Protein AF-A0A820NN41-F1 (afdb_monomer_lite)

Foldseek 3Di:
DCVVVDLDDDDDAQVPQQDPVRDGDDDDKPVSCPPPPDDDDDDDDDDPVRNCVPVVDPDPPPPDDPPDPDDDDDPDDDDDDDKDKAKWFQDPVRDTDRPQKMFDPVDDPVDTDIDGPDDGDMDMDIDD

pLDDT: mean 81.38, std 12.26, range [47.91, 96.69]

Secondary structure (DSSP, 8-state):
-GGGG--------HHHH--TTS-------TTTTTT-S-------PPPHHHHHHHHS-TT----------S----SS-------EEEEEEE-TTS-EE-TTEEE-TT--SS---EEES--S-EEEEEE-

Organism: NCBI:txid433720

Sequence (128 aa):
SSINLIDGWTLFCPSTNLTNETIYKYFVNNQQTSGHQSLIFGLRELNSTEINSFCSNNNNTNNDLPIIDEKFNFTSNYQLRIYTSGCYYLDQNNQYKSDGVIVGPLTNHYETECLSTHLTSFAGGIIN

Structure (mmCIF, N/CA/C/O backbone):
data_AF-A0A820NN41-F1
#
_entry.id   AF-A0A820NN41-F1
#
loop_
_atom_site.group_PDB
_atom_site.id
_atom_site.type_symbol
_atom_site.label_atom_id
_atom_site.label_alt_id
_atom_site.label_comp_id
_atom_site.label_asym_id
_atom_site.label_entity_id
_atom_site.label_seq_id
_atom_site.pdbx_PDB_ins_code
_atom_site.Cartn_x
_atom_site.Cartn_y
_atom_site.Cartn_z
_atom_site.occupancy
_atom_site.B_iso_or_equiv
_atom_site.auth_seq_id
_atom_site.auth_comp_id
_atom_site.auth_asym_id
_atom_site.auth_atom_id
_atom_site.pdbx_PDB_model_num
ATOM 1 N N . SER A 1 1 ? 9.990 21.764 -9.601 1.00 49.69 1 SER A N 1
ATOM 2 C CA . SER A 1 1 ? 10.045 20.386 -10.116 1.00 49.69 1 SER A CA 1
ATOM 3 C C . SER A 1 1 ? 8.879 19.617 -9.519 1.00 49.69 1 SER A C 1
ATOM 5 O O . SER A 1 1 ? 8.681 19.736 -8.314 1.00 49.69 1 SER A O 1
ATOM 7 N N . SER A 1 2 ? 8.090 18.914 -10.337 1.00 58.53 2 SER A N 1
ATOM 8 C CA . SER A 1 2 ? 6.889 18.130 -9.965 1.00 58.53 2 SER A CA 1
ATOM 9 C C . SER A 1 2 ? 7.183 16.979 -8.990 1.00 58.53 2 SER A C 1
ATOM 11 O O . SER A 1 2 ? 6.301 16.537 -8.264 1.00 58.53 2 SER A O 1
ATOM 13 N N . ILE A 1 3 ? 8.446 16.561 -8.906 1.00 56.19 3 ILE A N 1
ATOM 14 C CA . ILE A 1 3 ? 8.947 15.469 -8.058 1.00 56.19 3 ILE A CA 1
ATOM 15 C C . ILE A 1 3 ? 8.761 15.736 -6.552 1.00 56.19 3 ILE A C 1
ATOM 17 O O . ILE A 1 3 ? 8.553 14.803 -5.786 1.00 56.19 3 ILE A O 1
ATOM 21 N N . ASN A 1 4 ? 8.759 17.004 -6.122 1.00 58.38 4 ASN A N 1
ATOM 22 C CA . ASN A 1 4 ? 8.582 17.369 -4.707 1.00 58.38 4 ASN A CA 1
ATOM 23 C C . ASN A 1 4 ? 7.125 17.246 -4.213 1.00 58.38 4 ASN A C 1
ATOM 25 O O . ASN A 1 4 ? 6.864 17.544 -3.052 1.00 58.38 4 ASN A O 1
ATOM 29 N N . LEU A 1 5 ? 6.182 16.881 -5.090 1.00 66.31 5 LEU A N 1
ATOM 30 C CA . LEU A 1 5 ? 4.753 16.728 -4.779 1.00 66.31 5 LEU A CA 1
ATOM 31 C C . LEU A 1 5 ? 4.334 15.259 -4.607 1.00 66.31 5 LEU A C 1
ATOM 33 O O . LEU A 1 5 ? 3.148 14.979 -4.472 1.00 66.31 5 LEU A O 1
ATOM 37 N N . ILE A 1 6 ? 5.277 14.318 -4.682 1.00 76.12 6 ILE A N 1
ATOM 38 C CA . ILE A 1 6 ? 4.992 12.892 -4.536 1.00 76.12 6 ILE A CA 1
ATOM 39 C C . ILE A 1 6 ? 5.140 12.520 -3.059 1.00 76.12 6 ILE A C 1
ATOM 41 O O . ILE A 1 6 ? 6.252 12.512 -2.535 1.00 76.12 6 ILE A O 1
ATOM 45 N N . ASP A 1 7 ? 4.026 12.170 -2.411 1.00 78.69 7 ASP A N 1
ATOM 46 C CA . ASP A 1 7 ? 3.997 11.795 -0.986 1.00 78.69 7 ASP A CA 1
ATOM 47 C C . ASP A 1 7 ? 4.766 10.497 -0.697 1.00 78.69 7 ASP A C 1
ATOM 49 O O . ASP A 1 7 ? 5.247 10.265 0.412 1.00 78.69 7 ASP A O 1
ATOM 53 N N . GLY A 1 8 ? 4.901 9.635 -1.704 1.00 80.44 8 GLY A N 1
ATOM 54 C CA . GLY A 1 8 ? 5.657 8.399 -1.602 1.00 80.44 8 GLY A CA 1
ATOM 55 C C . GLY A 1 8 ? 5.688 7.619 -2.908 1.00 80.44 8 GLY A C 1
ATOM 56 O O . GLY A 1 8 ? 4.926 7.871 -3.840 1.00 80.44 8 GLY A O 1
ATOM 57 N N . TRP A 1 9 ? 6.587 6.647 -2.968 1.00 81.75 9 TRP A N 1
ATOM 58 C CA . TRP A 1 9 ? 6.756 5.754 -4.106 1.00 81.75 9 TRP A CA 1
ATOM 59 C C . TRP A 1 9 ? 7.197 4.379 -3.605 1.00 81.75 9 TRP A C 1
ATOM 61 O O . TRP A 1 9 ? 7.674 4.221 -2.480 1.00 81.75 9 TRP A O 1
ATOM 71 N N . THR A 1 10 ? 7.046 3.371 -4.456 1.00 84.38 10 THR A N 1
ATOM 72 C CA . THR A 1 10 ? 7.551 2.027 -4.192 1.00 84.38 10 THR A CA 1
ATOM 73 C C . THR A 1 10 ? 8.080 1.415 -5.482 1.00 84.38 10 THR A C 1
ATOM 75 O O . THR A 1 10 ? 7.547 1.668 -6.564 1.00 84.38 10 THR A O 1
ATOM 78 N N . LEU A 1 11 ? 9.157 0.642 -5.371 1.00 86.00 11 LEU A N 1
ATOM 79 C CA . LEU A 1 11 ? 9.744 -0.092 -6.483 1.00 86.00 11 LEU A CA 1
ATOM 80 C C . LEU A 1 11 ? 9.313 -1.557 -6.399 1.00 86.00 11 LEU A C 1
ATOM 82 O O . LEU A 1 11 ? 9.519 -2.220 -5.382 1.00 86.00 11 LEU A O 1
ATOM 86 N N . PHE A 1 12 ? 8.760 -2.067 -7.497 1.00 86.38 12 PHE A N 1
ATOM 87 C CA . PHE A 1 12 ? 8.370 -3.465 -7.630 1.00 86.38 12 PHE A CA 1
ATOM 88 C C . PHE A 1 12 ? 9.357 -4.218 -8.515 1.00 86.38 12 PHE A C 1
ATOM 90 O O . PHE A 1 12 ? 9.372 -4.037 -9.731 1.00 86.38 12 PHE A O 1
ATOM 97 N N . CYS A 1 13 ? 10.160 -5.084 -7.898 1.00 84.38 13 CYS A N 1
ATOM 98 C CA . CYS A 1 13 ? 11.099 -5.946 -8.604 1.00 84.38 13 CYS A CA 1
ATOM 99 C C . CYS A 1 13 ? 10.605 -7.406 -8.609 1.00 84.38 13 CYS A C 1
ATOM 101 O O . CYS A 1 13 ? 10.204 -7.914 -7.557 1.00 84.38 13 CYS A O 1
ATOM 103 N N . PRO A 1 14 ? 10.651 -8.114 -9.756 1.00 79.56 14 PRO A N 1
ATOM 104 C CA . PRO A 1 14 ? 10.130 -9.479 -9.865 1.00 79.56 14 PRO A CA 1
ATOM 105 C C . PRO A 1 14 ? 10.746 -10.480 -8.882 1.00 79.56 14 PRO A C 1
ATOM 107 O O . PRO A 1 14 ? 10.042 -11.304 -8.313 1.00 79.56 14 PRO A O 1
ATOM 110 N N . SER A 1 15 ? 12.057 -10.405 -8.661 1.00 71.50 15 SER A N 1
ATOM 111 C CA . SER A 1 15 ? 12.801 -11.349 -7.818 1.00 71.50 15 SER A CA 1
ATOM 112 C C . SER A 1 15 ? 12.539 -11.189 -6.317 1.00 71.50 15 SER A C 1
ATOM 114 O O . SER A 1 15 ? 12.762 -12.136 -5.567 1.00 71.50 15 SER A O 1
ATOM 116 N N . THR A 1 16 ? 12.086 -10.014 -5.872 1.00 68.00 16 THR A N 1
ATOM 117 C CA . THR A 1 16 ? 11.977 -9.652 -4.447 1.00 68.00 16 THR A CA 1
ATOM 118 C C . THR A 1 16 ? 10.547 -9.383 -3.992 1.00 68.00 16 THR A C 1
ATOM 120 O O . THR A 1 16 ? 10.221 -9.643 -2.838 1.00 68.00 16 THR A O 1
ATOM 123 N N . ASN A 1 17 ? 9.688 -8.852 -4.868 1.00 64.94 17 ASN A N 1
ATOM 124 C CA . ASN A 1 17 ? 8.357 -8.358 -4.499 1.00 64.94 17 ASN A CA 1
ATOM 125 C C . ASN A 1 17 ? 7.210 -9.243 -5.006 1.00 64.94 17 ASN A C 1
ATOM 127 O O . ASN A 1 17 ? 6.063 -9.016 -4.615 1.00 64.94 17 ASN A O 1
ATOM 131 N N . LEU A 1 18 ? 7.478 -10.224 -5.875 1.00 65.81 18 LEU A N 1
ATOM 132 C CA . LEU A 1 18 ? 6.448 -11.175 -6.282 1.00 65.81 18 LEU A CA 1
ATOM 133 C C . LEU A 1 18 ? 6.231 -12.189 -5.160 1.00 65.81 18 LEU A C 1
ATOM 135 O O . LEU A 1 18 ? 7.056 -13.060 -4.898 1.00 65.81 18 LEU A O 1
ATOM 139 N N . THR A 1 19 ? 5.080 -12.071 -4.505 1.00 58.22 19 THR A N 1
ATOM 140 C CA . THR A 1 19 ? 4.541 -13.154 -3.677 1.00 58.22 19 THR A CA 1
ATOM 141 C C . THR A 1 19 ? 4.135 -14.332 -4.571 1.00 58.22 19 THR A C 1
ATOM 143 O O . THR A 1 19 ? 3.972 -14.169 -5.783 1.00 58.22 19 THR A O 1
ATOM 146 N N . ASN A 1 20 ? 3.919 -15.516 -3.985 1.00 57.97 20 ASN A N 1
ATOM 147 C CA . ASN A 1 20 ? 3.488 -16.733 -4.699 1.00 57.97 20 ASN A CA 1
ATOM 148 C C . ASN A 1 20 ? 2.268 -16.527 -5.626 1.00 57.97 20 ASN A C 1
ATOM 150 O O . ASN A 1 20 ? 2.043 -17.321 -6.532 1.00 57.97 20 ASN A O 1
ATOM 154 N N . GLU A 1 21 ? 1.489 -15.463 -5.414 1.00 59.56 21 GLU A N 1
ATOM 155 C CA . GLU A 1 21 ? 0.300 -15.114 -6.192 1.00 59.56 21 GLU A CA 1
ATOM 156 C C . GLU A 1 21 ? 0.601 -14.309 -7.475 1.00 59.56 21 GLU A C 1
ATOM 158 O O . GLU A 1 21 ? -0.333 -13.910 -8.160 1.00 59.56 21 GLU A O 1
ATOM 163 N N . THR A 1 22 ? 1.868 -14.060 -7.840 1.00 74.50 22 THR A N 1
ATOM 164 C CA . THR A 1 22 ? 2.287 -13.254 -9.019 1.00 74.50 22 THR A CA 1
ATOM 165 C C . THR A 1 22 ? 1.777 -11.802 -9.030 1.00 74.50 22 THR A C 1
ATOM 167 O O . THR A 1 22 ? 1.774 -11.141 -10.066 1.00 74.50 22 THR A O 1
ATOM 170 N N . ILE A 1 23 ? 1.365 -11.285 -7.869 1.00 80.81 23 ILE A N 1
ATOM 171 C CA . ILE A 1 23 ? 0.790 -9.944 -7.706 1.00 80.81 23 ILE A CA 1
ATOM 172 C C . ILE A 1 23 ? 1.719 -9.090 -6.841 1.00 80.81 23 ILE A C 1
ATOM 174 O O . ILE A 1 23 ? 2.154 -9.516 -5.766 1.00 80.81 23 ILE A O 1
ATOM 178 N N . TYR A 1 24 ? 1.969 -7.861 -7.291 1.00 84.62 24 TYR A N 1
ATOM 179 C CA . TYR A 1 24 ? 2.591 -6.818 -6.481 1.00 84.62 24 TYR A CA 1
ATOM 180 C C . TYR A 1 24 ? 1.551 -6.156 -5.578 1.00 84.62 24 TYR A C 1
ATOM 182 O O . TYR A 1 24 ? 0.466 -5.793 -6.035 1.00 84.62 24 TYR A O 1
ATOM 190 N N . LYS A 1 25 ? 1.881 -5.992 -4.295 1.00 82.31 25 LYS A N 1
ATOM 191 C CA . LYS A 1 25 ? 0.990 -5.392 -3.297 1.00 82.31 25 LYS A CA 1
ATOM 192 C C . LYS A 1 25 ? 1.580 -4.073 -2.809 1.00 82.31 25 LYS A C 1
ATOM 194 O O . LYS A 1 25 ? 2.747 -4.017 -2.428 1.00 82.31 25 LYS A O 1
ATOM 199 N N . TYR A 1 26 ? 0.757 -3.030 -2.813 1.00 84.81 26 TYR A N 1
ATOM 200 C CA . TYR A 1 26 ? 1.036 -1.755 -2.160 1.00 84.81 26 TYR A CA 1
ATOM 201 C C . TYR A 1 26 ? -0.039 -1.509 -1.111 1.00 84.81 26 TYR A C 1
ATOM 203 O O . TYR A 1 26 ? -1.225 -1.610 -1.423 1.00 84.81 26 TYR A O 1
ATOM 211 N N . PHE A 1 27 ? 0.370 -1.191 0.112 1.00 85.19 27 PHE A N 1
ATOM 212 C CA . PHE A 1 27 ? -0.546 -0.888 1.203 1.00 85.19 27 PHE A CA 1
ATOM 213 C C . PHE A 1 27 ? -0.392 0.574 1.609 1.00 85.19 27 PHE A C 1
ATOM 215 O O . PHE A 1 27 ? 0.726 1.049 1.809 1.00 85.19 27 PHE A O 1
ATOM 222 N N . VAL A 1 28 ? -1.523 1.268 1.728 1.00 84.69 28 VAL A N 1
ATOM 223 C CA . VAL A 1 28 ? -1.598 2.641 2.229 1.00 84.69 28 VAL A CA 1
ATOM 224 C C . VAL A 1 28 ? -2.535 2.650 3.425 1.00 84.69 28 VAL A C 1
ATOM 226 O O . VAL A 1 28 ? -3.683 2.222 3.311 1.00 84.69 28 VAL A O 1
ATOM 229 N N . ASN A 1 29 ? -2.050 3.134 4.564 1.00 82.19 29 ASN A N 1
ATOM 230 C CA . ASN A 1 29 ? -2.842 3.236 5.784 1.00 82.19 29 ASN A CA 1
ATOM 231 C C . ASN A 1 29 ? -3.366 4.660 6.022 1.00 82.19 29 ASN A C 1
ATOM 233 O O . ASN A 1 29 ? -2.946 5.629 5.393 1.00 82.19 29 ASN A O 1
ATOM 237 N N . ASN A 1 30 ? -4.267 4.794 6.992 1.00 78.12 30 ASN A N 1
ATOM 238 C CA . ASN A 1 30 ? -4.875 6.072 7.360 1.00 78.12 30 ASN A CA 1
ATOM 239 C C . ASN A 1 30 ? -3.888 7.107 7.932 1.00 78.12 30 ASN A C 1
ATOM 241 O O . ASN A 1 30 ? -4.187 8.300 7.923 1.00 78.12 30 ASN A O 1
ATOM 245 N N . GLN A 1 31 ? -2.720 6.681 8.422 1.00 81.31 31 GLN A N 1
ATOM 246 C CA . GLN A 1 31 ? -1.676 7.604 8.866 1.00 81.31 31 GLN A CA 1
ATOM 247 C C . GLN A 1 31 ? -1.032 8.302 7.665 1.00 81.31 31 GLN A C 1
ATOM 249 O O . GLN A 1 31 ? -0.850 9.516 7.698 1.00 81.31 31 GLN A O 1
ATOM 254 N N . GLN A 1 32 ? -0.753 7.557 6.591 1.00 82.44 32 GLN A N 1
ATOM 255 C CA . GLN A 1 32 ? -0.189 8.094 5.348 1.00 82.44 32 GLN A CA 1
ATOM 256 C C . GLN A 1 32 ? -1.172 9.014 4.618 1.00 82.44 32 GLN A C 1
ATOM 258 O O . GLN A 1 32 ? -0.760 9.989 4.004 1.00 82.44 32 GLN A O 1
ATOM 263 N N . THR A 1 33 ? -2.475 8.741 4.712 1.00 83.31 33 THR A N 1
ATOM 264 C CA . THR A 1 33 ? -3.513 9.572 4.080 1.00 83.31 33 THR A CA 1
ATOM 265 C C . THR A 1 33 ? -3.988 10.720 4.970 1.00 83.31 33 THR A C 1
ATOM 267 O O . THR A 1 33 ? -4.897 11.458 4.591 1.00 83.31 33 THR A O 1
ATOM 270 N N . SER A 1 34 ? -3.432 10.875 6.175 1.00 83.81 34 SER A N 1
ATOM 271 C CA . SER A 1 34 ? -3.862 11.914 7.110 1.00 83.81 34 SER A CA 1
ATOM 272 C C . SER A 1 34 ? -3.652 13.302 6.502 1.00 83.81 34 SER A C 1
ATOM 274 O O . SER A 1 34 ? -2.602 13.583 5.929 1.00 83.81 34 SER A O 1
ATOM 276 N N . GLY A 1 35 ? -4.665 14.166 6.587 1.00 85.69 35 GLY A N 1
ATOM 277 C CA . GLY A 1 35 ? -4.630 15.510 5.997 1.00 85.69 35 GLY A CA 1
ATOM 278 C C . GLY A 1 35 ? -4.859 15.570 4.481 1.00 85.69 35 GLY A C 1
ATOM 279 O O . GLY A 1 35 ? -4.896 16.670 3.934 1.00 85.69 35 GLY A O 1
ATOM 280 N N . HIS A 1 36 ? -5.069 14.434 3.810 1.00 85.56 36 HIS A N 1
ATOM 281 C CA . HIS A 1 36 ? -5.326 14.373 2.370 1.00 85.56 36 HIS A CA 1
ATOM 282 C C . HIS A 1 36 ? -6.816 14.154 2.084 1.00 85.56 36 HIS A C 1
ATOM 284 O O . HIS A 1 36 ? -7.489 13.380 2.762 1.00 85.56 36 HIS A O 1
ATOM 290 N N . GLN A 1 37 ? -7.338 14.824 1.052 1.00 87.31 37 GLN A N 1
ATOM 291 C CA . GLN A 1 37 ? -8.726 14.652 0.598 1.00 87.31 37 GLN A CA 1
ATOM 292 C C . GLN A 1 37 ? -8.862 13.586 -0.500 1.00 87.31 37 GLN A C 1
ATOM 294 O O . GLN A 1 37 ? -9.915 12.969 -0.646 1.00 87.31 37 GLN A O 1
ATOM 299 N N . SER A 1 38 ? -7.809 13.382 -1.290 1.00 86.94 38 SER A N 1
ATOM 300 C CA . SER A 1 38 ? -7.802 12.489 -2.447 1.00 86.94 38 SER A CA 1
ATOM 301 C C . SER A 1 38 ? -6.462 11.782 -2.568 1.00 86.94 38 SER A C 1
ATOM 303 O O . SER A 1 38 ? -5.431 12.375 -2.260 1.00 86.94 38 SER A O 1
ATOM 305 N N . LEU A 1 39 ? -6.483 10.555 -3.085 1.00 85.69 39 LEU A N 1
ATOM 306 C CA . LEU A 1 39 ? -5.288 9.774 -3.393 1.00 85.69 39 LEU A CA 1
ATOM 307 C C . LEU A 1 39 ? -5.187 9.579 -4.901 1.00 85.69 39 LEU A C 1
ATOM 309 O O . LEU A 1 39 ? -6.170 9.225 -5.553 1.00 85.69 39 LEU A O 1
ATOM 313 N N . ILE A 1 40 ? -3.994 9.801 -5.443 1.00 87.31 40 ILE A N 1
ATOM 314 C CA . ILE A 1 40 ? -3.695 9.618 -6.861 1.00 87.31 40 ILE A CA 1
ATOM 315 C C . ILE A 1 40 ? -2.525 8.646 -6.952 1.00 87.31 40 ILE A C 1
ATOM 317 O O . ILE A 1 40 ? -1.462 8.891 -6.388 1.00 87.31 40 ILE A O 1
ATOM 321 N N . PHE A 1 41 ? -2.722 7.545 -7.673 1.00 86.25 41 PHE A N 1
ATOM 322 C CA . PHE A 1 41 ? -1.677 6.557 -7.913 1.00 86.25 41 PHE A CA 1
ATOM 323 C C . PHE A 1 41 ? -1.145 6.698 -9.338 1.00 86.25 41 PHE A C 1
ATOM 325 O O . PHE A 1 41 ? -1.910 6.646 -10.301 1.00 86.25 41 PHE A O 1
ATOM 332 N N . GLY A 1 42 ? 0.172 6.853 -9.463 1.00 86.12 42 GLY A N 1
ATOM 333 C CA . GLY A 1 42 ? 0.890 6.758 -10.730 1.00 86.12 42 GLY A CA 1
ATOM 334 C C . GLY A 1 42 ? 1.555 5.392 -10.864 1.00 86.12 42 GLY A C 1
ATOM 335 O O . GLY A 1 42 ? 2.180 4.914 -9.920 1.00 86.12 42 GLY A O 1
ATOM 336 N N . LEU A 1 43 ? 1.435 4.768 -12.035 1.00 86.94 43 LEU A N 1
ATOM 337 C CA . LEU A 1 43 ? 2.146 3.536 -12.371 1.00 86.94 43 LEU A CA 1
ATOM 338 C C . LEU A 1 43 ? 3.055 3.789 -13.566 1.00 86.94 43 LEU A C 1
ATOM 340 O O . LEU A 1 43 ? 2.655 4.436 -14.535 1.00 86.94 43 LEU A O 1
ATOM 344 N N . ARG A 1 44 ? 4.259 3.223 -13.514 1.00 87.25 44 ARG A N 1
ATOM 345 C CA . ARG A 1 44 ? 5.234 3.265 -14.599 1.00 87.25 44 ARG A CA 1
ATOM 346 C C . ARG A 1 44 ? 5.934 1.915 -14.704 1.00 87.25 44 ARG A C 1
ATOM 348 O O . ARG A 1 44 ? 6.335 1.347 -13.693 1.00 87.25 44 ARG A O 1
ATOM 355 N N . GLU A 1 45 ? 6.094 1.427 -15.928 1.00 87.69 45 GLU A N 1
ATOM 356 C CA . GLU A 1 45 ? 6.932 0.266 -16.215 1.00 87.69 45 GLU A CA 1
ATOM 357 C C . GLU A 1 45 ? 8.397 0.699 -16.379 1.00 87.69 45 GLU A C 1
ATOM 359 O O . GLU A 1 45 ? 8.696 1.699 -17.036 1.00 87.69 45 GLU A O 1
ATOM 364 N N . LEU A 1 46 ? 9.308 -0.053 -15.760 1.00 85.19 46 LEU A N 1
ATOM 365 C CA . LEU A 1 46 ? 10.744 0.123 -15.947 1.00 85.19 46 LEU A CA 1
ATOM 366 C C . LEU A 1 46 ? 11.194 -0.523 -17.257 1.00 85.19 46 LEU A C 1
ATOM 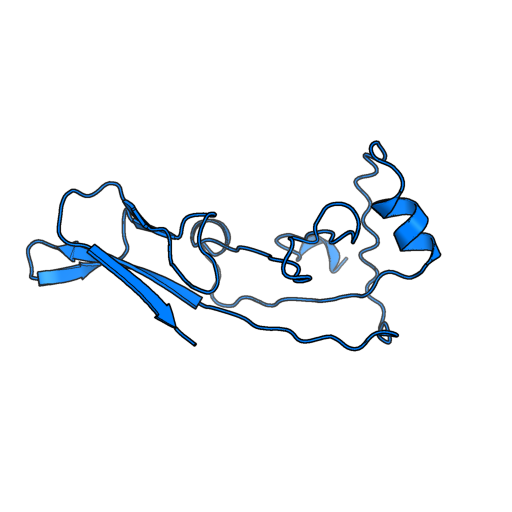368 O O . LEU A 1 46 ? 10.772 -1.629 -17.592 1.00 85.19 46 LEU A O 1
ATOM 372 N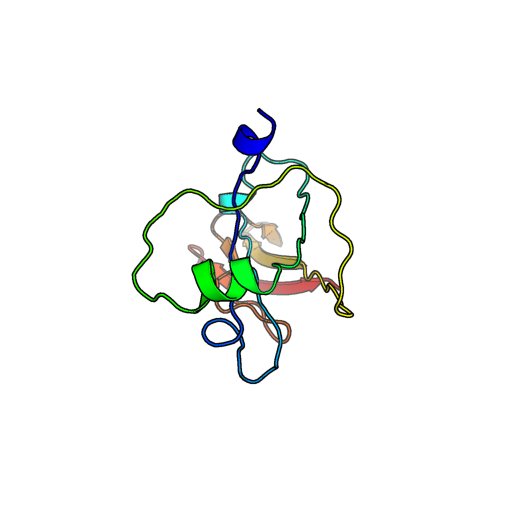 N . ASN A 1 47 ? 12.113 0.126 -17.96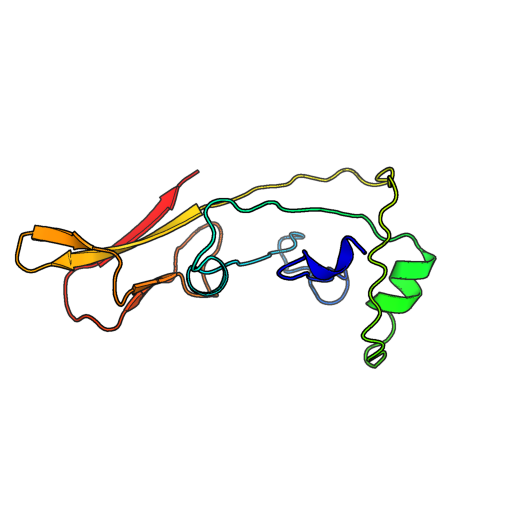8 1.00 85.00 47 ASN A N 1
ATOM 373 C CA . ASN A 1 47 ? 12.762 -0.483 -19.125 1.00 85.00 47 ASN A CA 1
ATOM 374 C C . ASN A 1 47 ? 13.818 -1.528 -18.704 1.00 85.00 47 ASN A C 1
ATOM 376 O O . ASN A 1 47 ? 14.213 -1.614 -17.542 1.00 85.00 47 ASN A O 1
ATOM 380 N N . SER A 1 48 ? 14.328 -2.313 -19.656 1.00 84.88 48 SER A N 1
ATOM 381 C CA . SER A 1 48 ? 15.296 -3.389 -19.382 1.00 84.88 48 SER A CA 1
ATOM 382 C C . SER A 1 48 ? 16.577 -2.916 -18.684 1.00 84.88 48 SER A C 1
ATOM 384 O O . SER A 1 48 ? 17.117 -3.619 -17.832 1.00 84.88 48 SER A O 1
ATOM 386 N N . THR A 1 49 ? 17.070 -1.724 -19.023 1.00 85.25 49 THR A N 1
ATOM 387 C CA . THR A 1 49 ? 18.277 -1.145 -18.416 1.00 85.25 49 THR A CA 1
ATOM 388 C C . THR A 1 49 ? 18.004 -0.706 -16.980 1.00 85.25 49 THR A C 1
ATOM 390 O O . THR A 1 49 ? 18.821 -0.953 -16.093 1.00 85.25 49 THR A O 1
ATOM 393 N N . GLU A 1 50 ? 16.839 -0.107 -16.734 1.00 84.19 50 GLU A N 1
ATOM 394 C CA . GLU A 1 50 ? 16.370 0.278 -15.402 1.00 84.19 50 GLU A CA 1
ATOM 395 C C . GLU A 1 50 ? 16.144 -0.952 -14.518 1.00 84.19 50 GLU A C 1
ATOM 397 O O . GLU A 1 50 ? 16.624 -0.972 -13.391 1.00 84.19 50 GLU A O 1
ATOM 402 N N . ILE A 1 51 ? 15.514 -2.016 -15.027 1.00 83.00 51 ILE A N 1
ATOM 403 C CA . ILE A 1 51 ? 15.349 -3.283 -14.294 1.00 83.00 51 ILE A CA 1
ATOM 404 C C . ILE A 1 51 ? 16.715 -3.838 -13.876 1.00 83.00 51 ILE A C 1
ATOM 406 O O . ILE A 1 51 ? 16.916 -4.186 -12.714 1.00 83.00 51 ILE A O 1
ATOM 410 N N . ASN A 1 52 ? 17.686 -3.874 -14.789 1.00 82.56 52 ASN A N 1
ATOM 411 C CA . ASN A 1 52 ? 19.030 -4.340 -14.450 1.00 82.56 52 ASN A CA 1
ATOM 412 C C . ASN A 1 52 ? 19.696 -3.440 -13.396 1.00 82.56 52 ASN A C 1
ATOM 414 O O . ASN A 1 52 ? 20.349 -3.932 -12.482 1.00 82.56 52 ASN A O 1
ATOM 418 N N . SER A 1 53 ? 19.490 -2.127 -13.478 1.00 82.06 53 SER A N 1
ATOM 419 C CA . SER A 1 53 ? 20.116 -1.158 -12.572 1.00 82.06 53 SER A CA 1
ATOM 420 C C . SER A 1 53 ? 19.499 -1.161 -11.169 1.00 82.06 53 SER A C 1
ATOM 422 O O . SER A 1 53 ? 20.234 -1.125 -10.182 1.00 82.06 53 SER A O 1
ATOM 424 N N . PHE A 1 54 ? 18.167 -1.223 -11.077 1.00 80.38 54 PHE A N 1
ATOM 425 C CA . PHE A 1 54 ? 17.407 -1.079 -9.830 1.00 80.38 54 PHE A CA 1
ATOM 426 C C . PHE A 1 54 ? 17.019 -2.416 -9.184 1.00 80.38 54 PHE A C 1
ATOM 428 O O . PHE A 1 54 ? 16.922 -2.479 -7.964 1.00 80.38 54 PHE A O 1
ATOM 435 N N . CYS A 1 55 ? 16.829 -3.488 -9.962 1.00 80.69 55 CYS A N 1
ATOM 436 C CA . CYS A 1 55 ? 16.389 -4.791 -9.445 1.00 80.69 55 CYS A CA 1
ATOM 437 C C . CYS A 1 55 ? 17.497 -5.852 -9.348 1.00 80.69 55 CYS A C 1
ATOM 439 O O . CYS A 1 55 ? 17.262 -6.898 -8.746 1.00 80.69 55 CYS A O 1
ATOM 441 N N . SER A 1 56 ? 18.687 -5.628 -9.928 1.00 75.50 56 SER A N 1
ATOM 442 C CA . SER A 1 56 ? 19.781 -6.625 -9.893 1.00 75.50 56 SER A CA 1
ATOM 443 C C . SER A 1 56 ? 20.850 -6.353 -8.830 1.00 75.50 56 SER A C 1
ATOM 445 O O . SER A 1 56 ? 21.617 -7.255 -8.503 1.00 75.50 56 SER A O 1
ATOM 447 N N . ASN A 1 57 ? 20.902 -5.145 -8.258 1.00 60.69 57 ASN A N 1
ATOM 448 C CA . ASN A 1 57 ? 21.876 -4.788 -7.226 1.00 60.69 57 ASN A CA 1
ATOM 449 C C . ASN A 1 57 ? 21.208 -4.671 -5.852 1.00 60.69 57 ASN A C 1
ATOM 451 O O . ASN A 1 57 ? 20.553 -3.675 -5.566 1.00 60.69 57 ASN A O 1
ATOM 455 N N . ASN A 1 58 ? 21.492 -5.622 -4.956 1.00 53.59 58 ASN A N 1
ATOM 456 C CA . ASN A 1 58 ? 21.086 -5.574 -3.541 1.00 53.59 58 ASN A CA 1
ATOM 457 C C . ASN A 1 58 ? 21.649 -4.366 -2.755 1.00 53.59 58 ASN A C 1
ATOM 459 O O . ASN A 1 58 ? 21.303 -4.205 -1.591 1.00 53.59 58 ASN A O 1
ATOM 463 N N . ASN A 1 59 ? 22.518 -3.537 -3.355 1.00 52.34 59 ASN A N 1
ATOM 464 C CA . ASN A 1 59 ? 23.311 -2.519 -2.653 1.00 52.34 59 ASN A CA 1
ATOM 465 C C . ASN A 1 59 ? 23.374 -1.133 -3.325 1.00 52.34 59 ASN A C 1
ATOM 467 O O . ASN A 1 59 ? 24.211 -0.329 -2.924 1.00 52.34 59 ASN A O 1
ATOM 471 N N . ASN A 1 60 ? 22.530 -0.798 -4.309 1.00 47.91 60 ASN A N 1
ATOM 472 C CA . ASN A 1 60 ? 22.508 0.585 -4.809 1.00 47.91 60 ASN A CA 1
ATOM 473 C C . ASN A 1 60 ? 21.504 1.440 -4.034 1.00 47.91 60 ASN A C 1
ATOM 475 O O . ASN A 1 60 ? 20.378 1.675 -4.457 1.00 47.91 60 ASN A O 1
ATOM 479 N N . THR A 1 61 ? 21.992 1.965 -2.911 1.00 48.31 61 THR A N 1
ATOM 480 C CA . THR A 1 61 ? 21.489 3.130 -2.169 1.00 48.31 61 THR A CA 1
ATOM 481 C C . THR A 1 61 ? 21.670 4.435 -2.957 1.00 48.31 61 THR A C 1
ATOM 483 O O . THR A 1 61 ? 22.100 5.447 -2.404 1.00 48.31 61 THR A O 1
ATOM 486 N N . ASN A 1 62 ? 21.387 4.432 -4.259 1.00 48.84 62 ASN A N 1
ATOM 487 C CA . ASN A 1 62 ? 21.244 5.685 -4.981 1.00 48.84 62 ASN A CA 1
ATOM 488 C C . ASN A 1 62 ? 19.783 6.085 -4.824 1.00 48.84 62 ASN A C 1
ATOM 490 O O . ASN A 1 62 ? 18.909 5.558 -5.503 1.00 48.84 62 ASN A O 1
ATOM 494 N N . ASN A 1 63 ? 19.543 7.002 -3.887 1.00 52.75 63 ASN A N 1
ATOM 495 C CA . ASN A 1 63 ? 18.253 7.632 -3.587 1.00 52.75 63 ASN A CA 1
ATOM 496 C C . ASN A 1 63 ? 17.597 8.336 -4.797 1.00 52.75 63 ASN A C 1
ATOM 498 O O . ASN A 1 63 ? 16.518 8.907 -4.658 1.00 52.75 63 ASN A O 1
ATOM 502 N N . ASP A 1 64 ? 18.231 8.297 -5.969 1.00 60.50 64 ASP A N 1
ATOM 503 C CA . ASP A 1 64 ? 17.733 8.874 -7.206 1.00 60.50 64 ASP A CA 1
ATOM 504 C C . ASP A 1 64 ? 16.928 7.826 -7.963 1.00 60.50 64 ASP A C 1
ATOM 506 O O . ASP A 1 64 ? 17.430 6.998 -8.727 1.00 60.50 64 ASP A O 1
ATOM 510 N N . LEU A 1 65 ? 15.630 7.866 -7.715 1.00 65.50 65 LEU A N 1
ATOM 511 C CA . LEU A 1 65 ? 14.665 7.119 -8.496 1.00 65.50 65 LEU A CA 1
ATOM 512 C C . LEU A 1 65 ? 14.583 7.669 -9.901 1.00 65.50 65 LEU A C 1
ATOM 514 O O . LEU A 1 65 ? 14.702 8.882 -10.095 1.00 65.50 65 LEU A O 1
ATOM 518 N N . PRO A 1 66 ? 14.224 6.827 -10.875 1.00 64.19 66 PRO A N 1
ATOM 519 C CA . PRO A 1 66 ? 13.897 7.300 -12.198 1.00 64.19 66 PRO A CA 1
ATOM 520 C C . PRO A 1 66 ? 12.470 7.881 -12.163 1.00 64.19 66 PRO A C 1
ATOM 522 O O . PRO A 1 66 ? 11.551 7.357 -12.793 1.00 64.19 66 PRO A O 1
ATOM 525 N N . ILE A 1 67 ? 12.239 8.949 -11.391 1.00 65.00 67 ILE A N 1
ATOM 526 C CA . ILE A 1 67 ? 11.004 9.732 -11.499 1.00 65.00 67 ILE A CA 1
ATOM 527 C C . ILE A 1 67 ? 11.179 10.616 -12.729 1.00 65.00 67 ILE A C 1
ATOM 529 O O . ILE A 1 67 ? 11.634 11.755 -12.658 1.00 65.00 67 ILE A O 1
ATOM 533 N N . ILE A 1 68 ? 10.889 10.022 -13.881 1.00 69.88 68 ILE A N 1
ATOM 534 C CA . ILE A 1 68 ? 10.907 10.693 -15.171 1.00 69.88 68 ILE A CA 1
ATOM 535 C C . ILE A 1 68 ? 9.478 11.164 -15.435 1.00 69.88 68 ILE A C 1
ATOM 537 O O . ILE A 1 68 ? 8.563 10.346 -15.528 1.00 69.88 68 ILE A O 1
ATOM 541 N N . ASP A 1 69 ? 9.292 12.478 -15.538 1.00 71.31 69 ASP A N 1
ATOM 542 C CA . ASP A 1 69 ? 8.016 13.112 -15.894 1.00 71.31 69 ASP A CA 1
ATOM 543 C C . ASP A 1 69 ? 7.822 13.078 -17.419 1.00 71.31 69 ASP A C 1
ATOM 545 O O . ASP A 1 69 ? 7.762 14.098 -18.104 1.00 71.31 69 ASP A O 1
ATOM 549 N N . GLU A 1 70 ? 7.829 11.865 -17.972 1.00 77.62 70 GLU A N 1
ATOM 550 C CA . GLU A 1 70 ? 7.662 11.615 -19.399 1.00 77.62 70 GLU A CA 1
ATOM 551 C C . GLU A 1 70 ? 6.646 10.503 -19.630 1.00 77.62 70 GLU A C 1
ATOM 553 O O . GLU A 1 70 ? 6.516 9.547 -18.860 1.00 77.62 70 GLU A O 1
ATOM 558 N N . LYS A 1 71 ? 5.916 10.613 -20.741 1.00 79.25 71 LYS A N 1
ATOM 559 C CA . LYS A 1 71 ? 4.954 9.590 -21.134 1.00 79.25 71 LYS A CA 1
ATOM 560 C C . LYS A 1 71 ? 5.690 8.290 -21.447 1.00 79.25 71 LYS A C 1
ATOM 562 O O . LYS A 1 71 ? 6.491 8.235 -22.376 1.00 79.25 71 LYS A O 1
ATOM 567 N N . PHE A 1 72 ? 5.328 7.227 -20.739 1.00 83.00 72 PHE A N 1
ATOM 568 C CA . PHE A 1 72 ? 5.835 5.886 -20.996 1.00 83.00 72 PHE A CA 1
ATOM 569 C C . PHE A 1 72 ? 4.743 5.000 -21.599 1.00 83.00 72 PHE A C 1
ATOM 571 O O . PHE A 1 72 ? 3.613 4.969 -21.109 1.00 83.00 72 PHE A O 1
ATOM 578 N N . ASN A 1 73 ? 5.080 4.270 -22.663 1.00 88.00 73 ASN A N 1
ATOM 579 C CA . ASN A 1 73 ? 4.193 3.261 -23.230 1.00 88.00 73 ASN A CA 1
ATOM 580 C C . ASN A 1 73 ? 4.534 1.911 -22.606 1.00 88.00 73 ASN A C 1
ATOM 582 O O . ASN A 1 73 ? 5.635 1.404 -22.805 1.00 88.00 73 ASN A O 1
ATOM 586 N N . PHE A 1 74 ? 3.579 1.342 -21.876 1.00 90.00 74 PHE A N 1
ATOM 587 C CA . PHE A 1 74 ? 3.721 0.009 -21.306 1.00 90.00 74 PHE A CA 1
ATOM 588 C C . PHE A 1 74 ? 3.901 -1.020 -22.427 1.00 90.00 74 PHE A C 1
ATOM 590 O O . PHE A 1 74 ? 3.154 -1.038 -23.406 1.00 90.00 74 PHE A O 1
ATOM 597 N N . THR A 1 75 ? 4.906 -1.869 -22.266 1.00 91.75 75 THR A N 1
ATOM 598 C CA . THR A 1 75 ? 5.211 -3.016 -23.123 1.00 91.75 75 THR A CA 1
ATOM 599 C C . THR A 1 75 ? 4.492 -4.280 -22.653 1.00 91.75 75 THR A C 1
ATOM 601 O O . THR A 1 75 ? 4.227 -5.170 -23.463 1.00 91.75 75 THR A O 1
ATOM 604 N N . SER A 1 76 ? 4.110 -4.332 -21.374 1.00 87.38 76 SER A N 1
ATOM 605 C CA . SER A 1 76 ? 3.367 -5.437 -20.767 1.00 87.38 76 SER A CA 1
ATOM 606 C C . SER A 1 76 ? 1.898 -5.087 -20.514 1.00 87.38 76 SER A C 1
ATOM 608 O O . SER A 1 76 ? 1.548 -3.949 -20.195 1.00 87.38 76 SER A O 1
ATOM 610 N N . ASN A 1 77 ? 1.027 -6.096 -20.575 1.00 88.88 77 ASN A N 1
ATOM 611 C CA . ASN A 1 77 ? -0.341 -5.968 -20.074 1.00 88.88 77 ASN A CA 1
ATOM 612 C C . ASN A 1 77 ? -0.325 -5.899 -18.543 1.00 88.88 77 ASN A C 1
ATOM 614 O O . ASN A 1 77 ? 0.351 -6.697 -17.896 1.00 88.88 77 ASN A O 1
ATOM 618 N N . TYR A 1 78 ? -1.119 -5.000 -17.964 1.00 86.81 78 TYR A N 1
ATOM 619 C CA . TYR A 1 78 ? -1.276 -4.890 -16.517 1.00 86.81 78 TYR A CA 1
ATOM 620 C C . TYR A 1 78 ? -2.752 -4.809 -16.130 1.00 86.81 78 TYR A C 1
ATOM 622 O O . TYR A 1 78 ? -3.599 -4.351 -16.896 1.00 86.81 78 TYR A O 1
ATOM 630 N N . GLN A 1 79 ? -3.054 -5.257 -14.915 1.00 88.81 79 GLN A N 1
ATOM 631 C CA . GLN A 1 79 ? -4.342 -5.047 -14.269 1.00 88.81 79 GLN A CA 1
ATOM 632 C C . GLN A 1 79 ? -4.082 -4.379 -12.927 1.00 88.81 79 GLN A C 1
ATOM 634 O O . GLN A 1 79 ? -3.237 -4.831 -12.158 1.00 88.81 79 GLN A O 1
ATOM 639 N N . LEU A 1 80 ? -4.812 -3.302 -12.655 1.00 87.44 80 LEU A N 1
ATOM 640 C CA . LEU A 1 80 ? -4.798 -2.643 -11.360 1.00 87.44 80 LEU A CA 1
ATOM 641 C C . LEU A 1 80 ? -6.096 -2.981 -10.640 1.00 87.44 80 LEU A C 1
ATOM 643 O O . LEU A 1 80 ? -7.182 -2.814 -11.195 1.00 87.44 80 LEU A O 1
ATOM 647 N N . ARG A 1 81 ? -5.977 -3.429 -9.393 1.00 86.88 81 ARG A N 1
ATOM 648 C CA . ARG A 1 81 ? -7.114 -3.595 -8.500 1.00 86.88 81 ARG A CA 1
ATOM 649 C C . ARG A 1 81 ? -6.851 -2.825 -7.221 1.00 86.88 81 ARG A C 1
ATOM 651 O O . ARG A 1 81 ? -5.787 -2.963 -6.625 1.00 86.88 81 ARG A O 1
ATOM 658 N N . ILE A 1 82 ? -7.823 -2.013 -6.838 1.00 86.25 82 ILE A N 1
ATOM 659 C CA . ILE A 1 82 ? -7.779 -1.208 -5.626 1.00 86.25 82 ILE A CA 1
ATOM 660 C C . ILE A 1 82 ? -8.820 -1.790 -4.687 1.00 86.25 82 ILE A C 1
ATOM 662 O O . ILE A 1 82 ? -9.966 -1.986 -5.081 1.00 86.25 82 ILE A O 1
ATOM 666 N N . TYR A 1 83 ? -8.394 -2.073 -3.466 1.00 85.19 83 TYR A N 1
ATOM 667 C CA . TYR A 1 83 ? -9.270 -2.483 -2.384 1.00 85.19 83 TYR A CA 1
ATOM 668 C C . TYR A 1 83 ? -9.265 -1.387 -1.336 1.00 85.19 83 TYR A C 1
ATOM 670 O O . TYR A 1 83 ? -8.211 -0.826 -1.027 1.00 85.19 83 TYR A O 1
ATOM 678 N N . THR A 1 84 ? -10.437 -1.096 -0.790 1.00 88.00 84 THR A N 1
ATOM 679 C CA . THR A 1 84 ? -10.554 -0.193 0.351 1.00 88.00 84 THR A CA 1
ATOM 680 C C . THR A 1 84 ? -11.042 -0.991 1.538 1.00 88.00 84 THR A C 1
ATOM 682 O O . THR A 1 84 ? -12.022 -1.719 1.432 1.00 88.00 84 THR A O 1
ATOM 685 N N . SER A 1 85 ? -10.346 -0.881 2.662 1.00 89.69 85 SER A N 1
ATOM 686 C CA . SER A 1 85 ? -10.710 -1.595 3.881 1.00 89.69 85 SER A CA 1
ATOM 687 C C . SER A 1 85 ? -10.981 -0.603 4.996 1.00 89.69 85 SER A C 1
ATOM 689 O O . SER A 1 85 ? -10.347 0.451 5.071 1.00 89.69 85 SER A O 1
ATOM 691 N N . GLY A 1 86 ? -11.927 -0.945 5.862 1.00 90.38 86 GLY A N 1
ATOM 692 C CA . GLY A 1 86 ? -12.291 -0.140 7.020 1.00 90.38 86 GLY A CA 1
ATOM 693 C C . GLY A 1 86 ? -12.244 -0.965 8.296 1.00 90.38 86 GLY A C 1
ATOM 694 O O . GLY A 1 86 ? -12.623 -2.135 8.293 1.00 90.38 86 GLY A O 1
ATOM 695 N N . CYS A 1 87 ? -11.808 -0.333 9.382 1.00 92.00 87 CYS A N 1
ATOM 696 C CA . CYS A 1 87 ? -11.877 -0.871 10.735 1.00 92.00 87 CYS A CA 1
ATOM 697 C C . CYS A 1 87 ? -12.685 0.090 11.600 1.00 92.00 87 CYS A C 1
ATOM 699 O O . CYS A 1 87 ? -12.459 1.302 11.567 1.00 92.00 87 CYS A O 1
ATOM 701 N N . TYR A 1 88 ? -13.610 -0.462 12.378 1.00 93.69 88 TYR A N 1
ATOM 702 C CA . TYR A 1 88 ? -14.501 0.291 13.243 1.00 93.69 88 TYR A CA 1
ATOM 703 C C . TYR A 1 88 ? -14.689 -0.426 14.574 1.00 93.69 88 TYR A C 1
ATOM 705 O O . TYR A 1 88 ? -14.658 -1.657 14.658 1.00 93.69 88 TYR A O 1
ATOM 713 N N . TYR A 1 89 ? -14.944 0.351 15.615 1.00 95.50 89 TYR A N 1
ATOM 714 C CA . TYR A 1 89 ? -15.329 -0.150 16.924 1.00 95.50 89 TYR A CA 1
ATOM 715 C C . TYR A 1 89 ? -16.701 0.411 17.306 1.00 95.50 89 TYR A C 1
ATOM 717 O O . TYR A 1 89 ? -17.088 1.485 16.845 1.00 95.50 89 TYR A O 1
ATOM 725 N N . LEU A 1 90 ? -17.454 -0.331 18.117 1.00 96.69 90 LEU A N 1
ATOM 726 C CA . LEU A 1 90 ? -18.745 0.120 18.628 1.00 96.69 90 LEU A CA 1
ATOM 727 C C . LEU A 1 90 ? -18.540 0.916 19.924 1.00 96.69 90 LEU A C 1
ATOM 729 O O . LEU A 1 90 ? -17.992 0.386 20.897 1.00 96.69 90 LEU A O 1
ATOM 733 N N . ASP A 1 91 ? -18.959 2.181 19.932 1.00 95.31 91 ASP A N 1
ATOM 734 C CA . ASP A 1 91 ? -18.872 3.052 21.105 1.00 95.31 91 ASP A CA 1
ATOM 735 C C . ASP A 1 91 ? -20.023 2.826 22.107 1.00 95.31 91 ASP A C 1
ATOM 737 O O . ASP A 1 91 ? -20.956 2.054 21.878 1.00 95.31 91 ASP A O 1
ATOM 741 N N . GLN A 1 92 ? -19.970 3.527 23.244 1.00 95.19 92 GLN A N 1
ATOM 742 C CA . GLN A 1 92 ? -20.979 3.433 24.309 1.00 95.19 92 GLN A CA 1
ATOM 743 C C . GLN A 1 92 ? -22.375 3.931 23.891 1.00 95.19 92 GLN A C 1
ATOM 745 O O . GLN A 1 92 ? -23.360 3.616 24.554 1.00 95.19 92 GLN A O 1
ATOM 750 N N . ASN A 1 93 ? -22.468 4.691 22.797 1.00 96.50 93 ASN A N 1
ATOM 751 C CA . ASN A 1 93 ? -23.719 5.185 22.228 1.00 96.50 93 ASN A CA 1
ATOM 752 C C . ASN A 1 93 ? -24.246 4.268 21.108 1.00 96.50 93 ASN A C 1
ATOM 754 O O . ASN A 1 93 ? -25.167 4.657 20.389 1.00 96.50 93 ASN A O 1
ATOM 758 N N . ASN A 1 94 ? -23.674 3.067 20.949 1.00 94.25 94 ASN A N 1
ATOM 759 C CA . ASN A 1 94 ? -23.959 2.129 19.861 1.00 94.25 94 ASN A CA 1
ATOM 760 C C . ASN A 1 94 ? -23.691 2.711 18.464 1.00 94.25 94 ASN A C 1
ATOM 762 O O . ASN A 1 94 ? -24.409 2.413 17.507 1.00 94.25 94 ASN A O 1
ATOM 766 N N . GLN A 1 95 ? -22.662 3.544 18.332 1.00 96.19 95 GLN A N 1
ATOM 767 C CA . GLN A 1 95 ? -22.221 4.089 17.055 1.00 96.19 95 GLN A CA 1
ATOM 768 C C . GLN A 1 95 ? -20.884 3.479 16.647 1.00 96.19 95 GLN A C 1
ATOM 770 O O . GLN A 1 95 ? -19.974 3.338 17.462 1.00 96.19 95 GLN A O 1
ATOM 775 N N . TYR A 1 96 ? -20.750 3.153 15.362 1.00 94.25 96 TYR A N 1
ATOM 776 C CA . TYR A 1 96 ? -19.465 2.753 14.805 1.00 94.25 96 TYR A CA 1
ATOM 777 C C . TYR A 1 96 ? -18.549 3.969 14.665 1.00 94.25 96 TYR A C 1
ATOM 779 O O . TYR A 1 96 ? -18.925 4.985 14.072 1.00 94.25 96 TYR A O 1
ATOM 787 N N . LYS A 1 97 ? -17.347 3.853 15.221 1.00 93.69 97 LYS A N 1
ATOM 788 C CA . LYS A 1 97 ? -16.308 4.883 15.236 1.00 93.69 97 LYS A CA 1
ATOM 789 C C . LYS A 1 97 ? -14.994 4.315 14.717 1.00 93.69 97 LYS A C 1
ATOM 791 O O . LYS A 1 97 ? -14.783 3.104 14.741 1.00 93.69 97 LYS A O 1
ATOM 796 N N . SER A 1 98 ? -14.131 5.191 14.214 1.00 90.38 98 SER A N 1
ATOM 797 C CA . SER A 1 98 ? -12.858 4.821 13.584 1.00 90.38 98 SER A CA 1
ATOM 798 C C . SER A 1 98 ? -11.633 5.407 14.292 1.00 90.38 98 SER A C 1
ATOM 800 O O . SER A 1 98 ? -10.512 5.206 13.834 1.00 90.38 98 SER A O 1
ATOM 802 N N . ASP A 1 99 ? -11.805 6.163 15.376 1.00 90.75 99 ASP A N 1
ATOM 803 C CA . ASP A 1 99 ? -10.682 6.644 16.179 1.00 90.75 99 ASP A CA 1
ATOM 804 C C . ASP A 1 99 ? -10.061 5.503 16.997 1.00 90.75 99 ASP A C 1
ATOM 806 O O 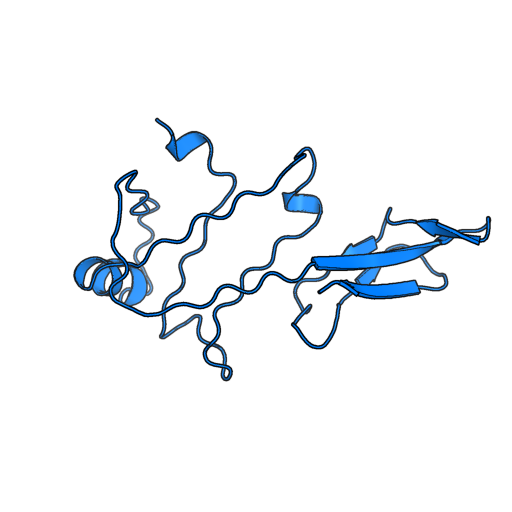. ASP A 1 99 ? -10.746 4.584 17.434 1.00 90.75 99 ASP A O 1
ATOM 810 N N . GLY A 1 100 ? -8.737 5.519 17.176 1.00 90.25 100 GLY A N 1
ATOM 811 C CA . GLY A 1 100 ? -8.025 4.462 17.909 1.00 90.25 100 GLY A CA 1
ATOM 812 C C . GLY A 1 100 ? -8.024 3.084 17.229 1.00 90.25 100 GLY A C 1
ATOM 813 O O . GLY A 1 100 ? -7.563 2.115 17.831 1.00 90.25 100 GLY A O 1
ATOM 814 N N . VAL A 1 101 ? -8.506 2.988 15.985 1.00 91.00 101 VAL A N 1
ATOM 815 C CA . VAL A 1 101 ? -8.416 1.787 15.147 1.00 91.00 101 VAL A CA 1
ATOM 816 C C . VAL A 1 101 ? -7.719 2.100 13.826 1.00 91.00 101 VAL A C 1
ATOM 818 O O . VAL A 1 101 ? -7.938 3.148 13.216 1.00 91.00 101 VAL A O 1
ATOM 821 N N . ILE A 1 102 ? -6.854 1.193 13.380 1.00 90.81 102 ILE A N 1
ATOM 822 C CA . ILE A 1 102 ? -6.122 1.311 12.116 1.00 90.81 102 ILE A CA 1
ATOM 823 C C . ILE A 1 102 ? -6.176 -0.016 11.358 1.00 90.81 102 ILE A C 1
ATOM 825 O O . ILE A 1 102 ? -6.164 -1.090 11.962 1.00 90.81 102 ILE A O 1
ATOM 829 N N . VAL A 1 103 ? -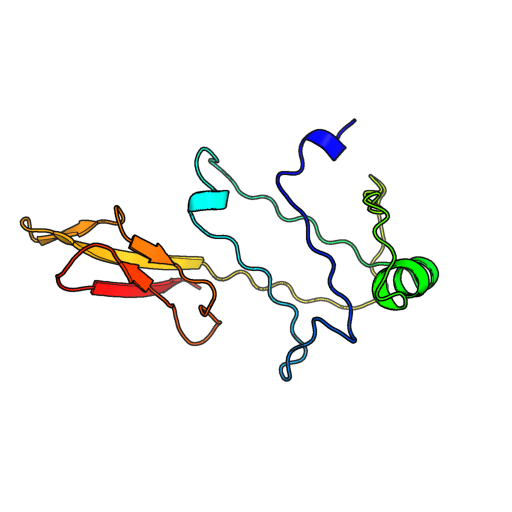6.223 0.066 10.029 1.00 90.25 103 VAL A N 1
ATOM 830 C CA . VAL A 1 103 ? -6.044 -1.107 9.168 1.00 90.25 103 VAL A CA 1
ATOM 831 C C . VAL A 1 103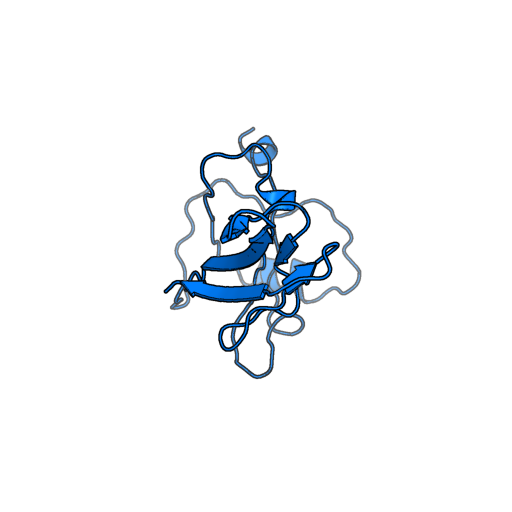 ? -4.567 -1.494 9.200 1.00 90.25 103 VAL A C 1
ATOM 833 O O . VAL A 1 103 ? -3.693 -0.649 8.990 1.00 90.25 103 VAL A O 1
ATOM 836 N N . GLY A 1 104 ? -4.298 -2.758 9.502 1.00 88.75 104 GLY A N 1
ATOM 837 C CA . GLY A 1 104 ? -2.957 -3.301 9.653 1.00 88.75 104 GLY A CA 1
ATOM 838 C C . GLY A 1 104 ? -2.342 -3.792 8.335 1.00 88.75 104 GLY A C 1
ATOM 839 O O . GLY A 1 104 ? -3.065 -4.062 7.367 1.00 88.75 104 GLY A O 1
ATOM 840 N N . PRO A 1 105 ? -1.003 -3.911 8.285 1.00 86.19 105 PRO A N 1
ATOM 841 C CA . PRO A 1 105 ? -0.255 -4.279 7.084 1.00 86.19 105 PRO A CA 1
ATOM 842 C C . PRO A 1 105 ? -0.445 -5.739 6.646 1.00 86.19 105 PRO A C 1
ATOM 844 O O . PRO A 1 105 ? -0.052 -6.073 5.530 1.00 86.19 105 PRO A O 1
ATOM 847 N N . LEU A 1 106 ? -1.029 -6.610 7.479 1.00 86.62 106 LEU A N 1
ATOM 848 C CA . LEU A 1 106 ? -1.343 -7.991 7.088 1.00 86.62 106 LEU A CA 1
ATOM 849 C C . LEU A 1 106 ? -2.649 -8.107 6.285 1.00 86.62 106 LEU A C 1
ATOM 851 O O . LEU A 1 106 ? -2.981 -9.190 5.801 1.00 86.62 106 LEU A O 1
ATOM 855 N N . THR A 1 107 ? -3.367 -6.994 6.101 1.00 86.56 107 THR A N 1
ATOM 856 C CA . THR A 1 107 ? -4.553 -6.920 5.242 1.00 86.56 107 THR A CA 1
ATOM 857 C C . THR A 1 107 ? -4.235 -7.392 3.825 1.00 86.56 107 THR A C 1
ATOM 859 O O . THR A 1 107 ? -3.274 -6.953 3.191 1.00 86.56 107 THR A O 1
ATOM 862 N N . ASN A 1 108 ? -5.075 -8.279 3.305 1.00 82.94 108 ASN A N 1
ATOM 863 C CA . ASN A 1 108 ? -4.978 -8.812 1.952 1.00 82.94 108 ASN A CA 1
ATOM 864 C C . ASN A 1 108 ? -6.372 -8.842 1.304 1.00 82.94 108 ASN A C 1
ATOM 866 O O . ASN A 1 108 ? -7.325 -8.284 1.836 1.00 82.94 108 ASN A O 1
ATOM 870 N N . HIS A 1 109 ? -6.510 -9.437 0.118 1.00 80.19 109 HIS A N 1
ATOM 871 C CA . HIS A 1 109 ? -7.796 -9.432 -0.589 1.00 80.19 109 HIS A CA 1
ATOM 872 C C . HIS A 1 109 ? -8.839 -10.394 -0.007 1.00 80.19 109 HIS A C 1
ATOM 874 O O . HIS A 1 109 ? -9.980 -10.379 -0.465 1.00 80.19 109 HIS A O 1
ATOM 880 N N . TYR A 1 110 ? -8.466 -11.225 0.967 1.00 84.69 110 TYR A N 1
ATOM 881 C CA . TYR A 1 110 ? -9.373 -12.128 1.671 1.00 84.69 110 TYR A CA 1
ATOM 882 C C . TYR A 1 110 ? -9.789 -11.595 3.045 1.00 84.69 110 TYR A C 1
ATOM 884 O O . TYR A 1 110 ? -10.913 -11.844 3.474 1.00 84.69 110 TYR A O 1
ATOM 892 N N . GLU A 1 111 ? -8.908 -10.871 3.738 1.00 89.06 111 GLU A N 1
ATOM 893 C CA . GLU A 1 111 ? -9.136 -10.446 5.120 1.00 89.06 111 GLU A CA 1
ATOM 894 C C . GLU A 1 111 ? -8.552 -9.062 5.424 1.00 89.06 111 GLU A C 1
ATOM 896 O O . GLU A 1 111 ? -7.584 -8.612 4.812 1.00 89.06 111 GLU A O 1
ATOM 901 N N . THR A 1 112 ? -9.153 -8.387 6.405 1.00 90.69 112 THR A N 1
ATOM 902 C CA . THR A 1 112 ? -8.692 -7.095 6.926 1.00 90.69 112 THR A CA 1
ATOM 903 C C . THR A 1 112 ? -8.156 -7.277 8.336 1.00 90.69 112 THR A C 1
ATOM 905 O O . THR A 1 112 ? -8.881 -7.725 9.223 1.00 90.69 112 THR A O 1
ATOM 908 N N . GLU A 1 113 ? -6.899 -6.899 8.550 1.00 91.94 113 GLU A N 1
ATOM 909 C CA . GLU A 1 113 ? -6.317 -6.812 9.885 1.00 91.94 113 GLU A CA 1
ATOM 910 C C . GLU A 1 113 ? -6.736 -5.484 10.524 1.00 91.94 113 GLU A C 1
ATOM 912 O O . GLU A 1 113 ? -6.517 -4.420 9.945 1.00 91.94 113 GLU A O 1
ATOM 917 N N . CYS A 1 114 ? -7.310 -5.533 11.727 1.00 92.56 114 CYS A N 1
ATOM 918 C CA . CYS A 1 114 ? -7.666 -4.342 12.493 1.00 92.56 114 CYS A CA 1
ATOM 919 C C . CYS A 1 114 ? -6.857 -4.281 13.787 1.00 92.56 114 CYS A C 1
ATOM 921 O O . CYS A 1 114 ? -6.993 -5.141 14.657 1.00 92.56 114 CYS A O 1
ATOM 923 N N . LEU A 1 115 ? -6.049 -3.232 13.930 1.00 92.75 115 LEU A N 1
ATOM 924 C CA . LEU A 1 115 ? -5.302 -2.939 15.150 1.00 92.75 115 LEU A CA 1
ATOM 925 C C . LEU A 1 115 ? -6.071 -1.878 15.942 1.00 92.75 115 LEU A C 1
ATOM 927 O O . LEU A 1 115 ? -6.436 -0.842 15.389 1.00 92.75 115 LEU A O 1
ATOM 931 N N . SER A 1 116 ? -6.335 -2.140 17.221 1.00 93.19 116 SER A N 1
ATOM 932 C CA . SER A 1 116 ? -7.214 -1.319 18.061 1.00 93.19 116 SER A CA 1
ATOM 933 C C . SER A 1 116 ? -6.595 -1.023 19.422 1.00 93.19 116 SER A C 1
ATOM 935 O O . SER A 1 116 ? -5.993 -1.904 20.036 1.00 93.19 116 SER A O 1
ATOM 937 N N . THR A 1 117 ? -6.812 0.192 19.929 1.00 94.50 117 THR A N 1
ATOM 938 C CA . THR A 1 117 ? -6.538 0.566 21.328 1.00 94.50 117 THR A CA 1
ATOM 939 C C . THR A 1 117 ? -7.762 0.451 22.241 1.00 94.50 117 THR A C 1
ATOM 941 O O . THR A 1 117 ? -7.652 0.660 23.447 1.00 94.50 117 THR A O 1
ATOM 944 N N . HIS A 1 118 ? -8.934 0.145 21.686 1.00 92.69 118 HIS A N 1
ATOM 945 C CA . HIS A 1 118 ? -10.183 -0.028 22.432 1.00 92.69 118 HIS A CA 1
ATOM 946 C C . HIS A 1 118 ? -10.399 -1.491 22.819 1.00 92.69 118 HIS A C 1
ATOM 948 O O . HIS A 1 118 ? -9.914 -2.385 22.132 1.00 92.69 118 HIS A O 1
ATOM 954 N N . LEU A 1 119 ? -11.179 -1.737 23.875 1.00 92.56 119 LEU A N 1
ATOM 955 C CA . LEU A 1 119 ? -11.658 -3.068 24.266 1.00 92.56 119 LEU A CA 1
ATOM 956 C C . LEU A 1 119 ? -13.191 -3.093 24.189 1.00 92.56 119 LEU A C 1
ATOM 958 O O . LEU A 1 119 ? -13.875 -2.743 25.147 1.00 92.56 119 LEU A O 1
ATOM 962 N N . THR A 1 120 ? -13.728 -3.442 23.020 1.00 93.38 120 THR A N 1
ATOM 963 C CA . THR A 1 120 ? -15.170 -3.411 22.716 1.00 93.38 120 THR A CA 1
ATOM 964 C C . THR A 1 120 ? -15.507 -4.416 21.600 1.00 93.38 120 THR A C 1
ATOM 966 O O . THR A 1 120 ? -14.732 -5.330 21.327 1.00 93.38 120 THR A O 1
ATOM 969 N N . SER A 1 121 ? -16.666 -4.268 20.960 1.00 93.56 121 SER A N 1
ATOM 970 C CA . SER A 1 121 ? -17.023 -4.967 19.726 1.00 93.56 121 SER A CA 1
ATOM 971 C C . SER A 1 121 ? -16.411 -4.276 18.508 1.00 93.56 121 SER A C 1
ATOM 973 O O . SER A 1 121 ? -16.412 -3.047 18.418 1.00 93.56 121 SER A O 1
ATOM 975 N N . PHE A 1 122 ? -15.945 -5.073 17.548 1.00 94.25 122 PHE A N 1
ATOM 976 C CA . PHE A 1 122 ? -15.285 -4.595 16.335 1.00 94.25 122 PHE A CA 1
ATOM 977 C C . PHE A 1 122 ? -16.044 -5.015 15.085 1.00 94.25 122 PHE A C 1
ATOM 979 O O . PHE A 1 122 ? -16.682 -6.067 15.051 1.00 94.25 122 PHE A O 1
ATOM 986 N N . ALA A 1 123 ? -15.927 -4.197 14.046 1.00 92.06 123 ALA A N 1
ATOM 987 C CA . ALA A 1 123 ? -16.320 -4.537 12.692 1.00 92.06 123 ALA A CA 1
ATOM 988 C C . ALA A 1 123 ? -15.193 -4.135 11.740 1.00 92.06 123 ALA A C 1
ATOM 990 O O . ALA A 1 123 ? -14.600 -3.065 11.874 1.00 92.06 123 ALA A O 1
ATOM 991 N N . GLY A 1 124 ? -14.909 -4.994 10.773 1.00 90.50 124 GLY A N 1
ATOM 992 C CA . GLY A 1 124 ? -13.930 -4.732 9.733 1.00 90.50 124 GLY A CA 1
ATOM 993 C C . GLY A 1 124 ? -14.347 -5.409 8.442 1.00 90.50 124 GLY A C 1
ATOM 994 O O . GLY A 1 124 ? -15.119 -6.371 8.460 1.00 90.50 124 GLY A O 1
ATOM 995 N N . GLY A 1 125 ? -13.864 -4.894 7.321 1.00 86.69 125 GLY A N 1
ATOM 996 C CA . GLY A 1 125 ? -14.164 -5.486 6.029 1.00 86.69 125 GLY A CA 1
ATOM 997 C C . GLY A 1 125 ? -13.582 -4.717 4.859 1.00 86.69 125 GLY A C 1
ATOM 998 O O . GLY A 1 125 ? -13.106 -3.588 5.000 1.00 86.69 125 GLY A O 1
ATOM 999 N N . ILE A 1 126 ? -13.661 -5.370 3.704 1.00 83.19 126 ILE A N 1
ATOM 1000 C CA . ILE A 1 126 ? -13.219 -4.860 2.410 1.00 83.19 126 ILE A CA 1
ATOM 1001 C C . ILE A 1 126 ? -14.449 -4.362 1.650 1.00 83.19 126 ILE A C 1
ATOM 1003 O O . ILE A 1 126 ? -15.460 -5.059 1.560 1.00 83.19 126 ILE A O 1
ATOM 1007 N N . ILE A 1 127 ? -14.348 -3.162 1.094 1.00 73.75 127 ILE A N 1
ATOM 1008 C CA . ILE A 1 127 ? -15.303 -2.572 0.163 1.00 73.75 127 ILE A CA 1
ATOM 1009 C C . ILE A 1 127 ? -14.688 -2.704 -1.238 1.00 73.75 127 ILE A C 1
ATOM 1011 O O . ILE A 1 127 ? -13.586 -2.195 -1.484 1.00 73.75 127 ILE A O 1
ATOM 1015 N N . ASN A 1 128 ? -15.395 -3.429 -2.113 1.00 58.69 128 ASN A N 1
ATOM 1016 C CA . ASN A 1 128 ? -15.068 -3.645 -3.529 1.00 58.69 128 ASN A CA 1
ATOM 1017 C C . ASN A 1 128 ? -15.864 -2.706 -4.432 1.00 58.69 128 ASN A C 1
ATOM 1019 O O . ASN A 1 128 ? -17.069 -2.519 -4.147 1.00 58.69 128 ASN A O 1
#

Radius of gyration: 18.45 Å; chains: 1; bounding box: 47×37×48 Å